Protein AF-A0A7C5IZZ5-F1 (afdb_monomer_lite)

pLDDT: mean 80.81, std 12.7, range [56.53, 96.56]

Secondary structure (DSSP, 8-state):
--HHHHHHHHHHHHHHHGGGGS-TT---HHHHHHHHHHEEEEEEEETTPPTT--EEEEEEEEE-STT--EE-

Sequence (72 aa):
MNLLERLTVLGVVVMMVVPSLTRAQDLPSRVTRRAVRAAVKITVQAEGGSPGRPRSSTGSGSIIDARGYILT

Structure (mmCIF, N/CA/C/O backbone):
data_AF-A0A7C5IZZ5-F1
#
_entry.id   AF-A0A7C5IZZ5-F1
#
loop_
_atom_site.group_PDB
_atom_site.id
_atom_site.ty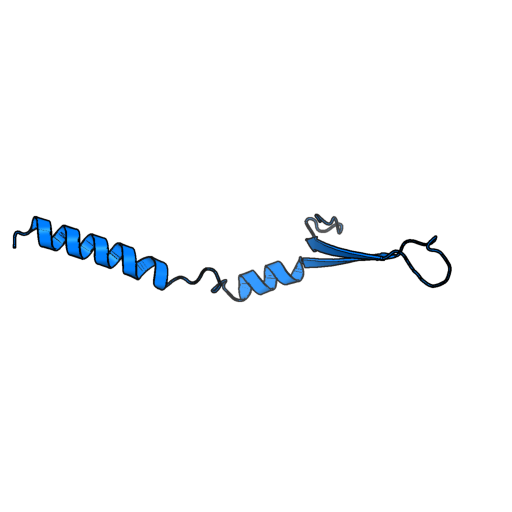pe_symbol
_atom_site.label_atom_id
_atom_site.label_alt_id
_atom_site.label_comp_id
_atom_site.label_asym_id
_atom_site.label_entity_id
_atom_site.label_seq_id
_atom_site.pdbx_PDB_ins_code
_atom_site.Cartn_x
_atom_site.Cartn_y
_atom_site.Cartn_z
_atom_site.occupancy
_atom_site.B_iso_or_equiv
_atom_site.auth_seq_id
_atom_site.auth_comp_id
_atom_site.auth_asym_id
_atom_site.auth_atom_id
_atom_site.pdbx_PDB_model_num
ATOM 1 N N . MET A 1 1 ? -22.087 31.309 40.050 1.00 62.09 1 MET A N 1
ATOM 2 C CA . MET A 1 1 ? -21.862 30.404 38.907 1.00 62.09 1 MET A CA 1
ATOM 3 C C . MET A 1 1 ? -23.167 29.707 38.590 1.00 62.09 1 MET A C 1
ATOM 5 O O . MET A 1 1 ? -23.634 28.913 39.406 1.00 62.09 1 MET A O 1
ATOM 9 N N . ASN A 1 2 ? -23.789 30.066 37.474 1.00 86.56 2 ASN A N 1
ATOM 10 C CA . ASN A 1 2 ? -25.135 29.612 37.121 1.00 86.56 2 ASN A CA 1
ATOM 11 C C . ASN A 1 2 ? -25.089 28.237 36.432 1.00 86.56 2 ASN A C 1
ATOM 13 O O . ASN A 1 2 ? -24.051 27.823 35.919 1.00 86.56 2 ASN A O 1
ATOM 17 N N . LEU A 1 3 ? -26.213 27.511 36.419 1.00 85.62 3 LEU A N 1
ATOM 18 C CA . LEU A 1 3 ? -26.303 26.159 35.838 1.00 85.62 3 LEU A CA 1
ATOM 19 C C . LEU A 1 3 ? -25.817 26.115 34.377 1.00 85.62 3 LEU A C 1
ATOM 21 O O . LEU A 1 3 ? -25.154 25.164 33.971 1.00 85.62 3 LEU A O 1
ATOM 25 N N . LEU A 1 4 ? -26.080 27.186 33.625 1.00 83.19 4 LEU A N 1
ATOM 26 C CA . LEU A 1 4 ? -25.666 27.342 32.233 1.00 83.19 4 LEU A CA 1
ATOM 27 C C . LEU A 1 4 ? -24.136 27.372 32.067 1.00 83.19 4 LEU A C 1
ATOM 29 O O . LEU A 1 4 ? -23.613 26.753 31.149 1.00 83.19 4 LEU A O 1
ATOM 33 N N . GLU A 1 5 ? -23.418 28.023 32.988 1.00 78.38 5 GLU A N 1
ATOM 34 C CA . GLU A 1 5 ? -21.949 28.119 32.966 1.00 78.38 5 GLU A CA 1
ATOM 35 C C . GLU A 1 5 ? -21.287 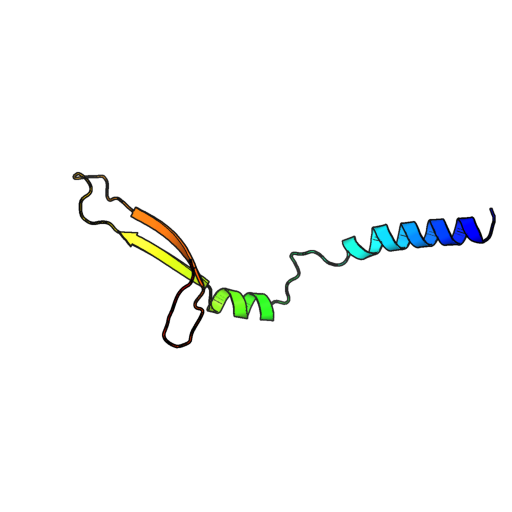26.776 33.289 1.00 78.38 5 GLU A C 1
ATOM 37 O O . GLU A 1 5 ? -20.247 26.427 32.738 1.00 78.38 5 GLU A O 1
ATOM 42 N N . ARG A 1 6 ? -21.906 25.980 34.168 1.00 82.75 6 ARG A N 1
ATOM 43 C CA . ARG A 1 6 ? -21.416 24.631 34.486 1.00 82.75 6 ARG A CA 1
ATOM 44 C C . ARG A 1 6 ? -21.560 23.690 33.290 1.00 82.75 6 ARG A C 1
ATOM 46 O O . ARG A 1 6 ? -20.673 22.876 33.048 1.00 82.75 6 ARG A O 1
ATOM 53 N N . LEU A 1 7 ? -22.655 23.821 32.540 1.00 82.19 7 LEU A N 1
ATOM 54 C CA . LEU A 1 7 ? -22.921 23.012 31.350 1.00 82.19 7 LEU A CA 1
ATOM 55 C C . LEU A 1 7 ? -21.996 23.375 30.184 1.00 82.19 7 LEU A C 1
ATOM 57 O O . LEU A 1 7 ? -21.495 22.474 29.514 1.00 82.19 7 LEU A O 1
ATOM 61 N N . THR A 1 8 ? -21.712 24.662 29.965 1.00 81.06 8 THR A N 1
ATOM 62 C CA . THR A 1 8 ? -20.762 25.086 28.925 1.00 81.06 8 THR A CA 1
ATOM 63 C C . THR A 1 8 ? -19.337 24.650 29.241 1.00 81.06 8 THR A C 1
ATOM 65 O O . THR A 1 8 ? -18.672 24.106 28.363 1.00 81.06 8 THR A O 1
ATOM 68 N N . VAL A 1 9 ? -18.880 24.796 30.488 1.00 82.56 9 VAL A N 1
ATOM 69 C CA . VAL A 1 9 ? -17.547 24.318 30.896 1.00 82.56 9 VAL A CA 1
ATOM 70 C C . VAL A 1 9 ? -17.430 22.801 30.725 1.00 82.56 9 VAL A C 1
ATOM 72 O O . VAL A 1 9 ? -16.445 22.326 30.165 1.00 82.56 9 VAL A O 1
ATOM 75 N N . LEU A 1 10 ? -18.449 22.035 31.125 1.00 85.38 10 LEU A N 1
ATOM 76 C CA . LEU A 1 10 ? -18.459 20.582 30.941 1.00 85.38 10 LEU A CA 1
ATOM 77 C C . LEU A 1 10 ? -18.417 20.193 29.456 1.00 85.38 10 LEU A C 1
ATOM 79 O O . LEU A 1 10 ? -17.641 19.319 29.079 1.00 85.38 10 LEU A O 1
ATOM 83 N N . GLY A 1 11 ? -19.204 20.860 28.607 1.00 78.62 11 GLY A N 1
ATOM 84 C CA . GLY A 1 11 ? -19.215 20.612 27.164 1.00 78.62 11 GLY A CA 1
ATOM 85 C C . GLY A 1 11 ? -17.857 20.868 26.505 1.00 78.62 11 GLY A C 1
ATOM 86 O O . GLY A 1 11 ? -17.401 20.052 25.705 1.00 78.62 11 GLY A O 1
ATOM 87 N N . VAL A 1 12 ? -17.173 21.950 26.895 1.00 81.31 12 VAL A N 1
ATOM 88 C CA . VAL A 1 12 ? -15.823 22.278 26.405 1.00 81.31 12 VAL A CA 1
ATOM 89 C C . VAL A 1 12 ? -14.798 21.238 26.864 1.00 81.31 12 VAL A C 1
ATOM 91 O O . VAL A 1 12 ? -13.994 20.774 26.057 1.00 81.31 12 VAL A O 1
ATOM 94 N N . VAL A 1 13 ? -14.854 20.812 28.130 1.00 78.75 13 VAL A N 1
ATOM 95 C CA . VAL A 1 13 ? -13.955 19.775 28.665 1.00 78.75 13 VAL A CA 1
ATOM 96 C C . VAL A 1 13 ? -14.162 18.440 27.945 1.00 78.75 13 VAL A C 1
ATOM 98 O O . VAL A 1 13 ? -13.189 17.808 27.538 1.00 78.75 13 VAL A O 1
ATOM 101 N N . VAL A 1 14 ? -15.410 18.028 27.711 1.00 77.12 14 VAL A N 1
ATOM 102 C CA . VAL A 1 14 ? -15.715 16.794 26.968 1.00 77.12 14 VAL A CA 1
ATOM 103 C C . VAL A 1 14 ? -15.203 16.884 25.526 1.00 77.12 14 VAL A C 1
ATOM 105 O O . VAL A 1 14 ? -14.559 15.947 25.055 1.00 77.12 14 VAL A O 1
ATOM 108 N N . MET A 1 15 ? -15.394 18.018 24.842 1.00 72.69 15 MET A N 1
ATOM 109 C CA . MET A 1 15 ? -14.873 18.213 23.483 1.00 72.69 15 MET A CA 1
ATOM 110 C C . MET A 1 15 ? -13.343 18.189 23.398 1.00 72.69 15 MET A C 1
ATOM 112 O O . MET A 1 15 ? -12.811 17.746 22.385 1.00 72.69 15 MET A O 1
ATOM 116 N N . MET A 1 16 ? -12.626 18.637 24.432 1.00 70.12 16 MET A N 1
ATOM 117 C CA . MET A 1 16 ? -11.159 18.606 24.441 1.00 70.12 16 MET A CA 1
ATOM 118 C C . MET A 1 16 ? -10.581 17.229 24.794 1.00 70.12 16 MET A C 1
ATOM 120 O O . MET A 1 16 ? -9.517 16.858 24.300 1.00 70.12 16 MET A O 1
ATOM 124 N N . VAL A 1 17 ? -11.268 16.442 25.624 1.00 65.25 17 VAL A N 1
ATOM 125 C CA . VAL A 1 17 ? -10.742 15.153 26.105 1.00 65.25 17 VAL A CA 1
ATOM 126 C C . VAL A 1 17 ? -11.030 14.008 25.129 1.00 65.25 17 VAL A C 1
ATOM 128 O O . VAL A 1 17 ? -10.163 13.164 24.906 1.00 65.25 17 VAL A O 1
ATOM 131 N N . VAL A 1 18 ? -12.202 13.990 24.489 1.00 61.69 18 VAL A N 1
ATOM 132 C CA . VAL A 1 18 ? -12.633 12.884 23.610 1.00 61.69 18 VAL A CA 1
ATOM 133 C C . VAL A 1 18 ? -11.722 12.636 22.387 1.00 61.69 18 VAL A C 1
ATOM 135 O O . VAL A 1 18 ? -11.415 11.471 22.134 1.00 61.69 18 VAL A O 1
ATOM 138 N N . PRO A 1 19 ? -11.209 13.647 21.652 1.00 58.97 19 PRO A N 1
ATOM 139 C CA . PRO A 1 19 ? -10.340 13.399 20.497 1.00 58.97 19 PRO A CA 1
ATOM 140 C C . PRO 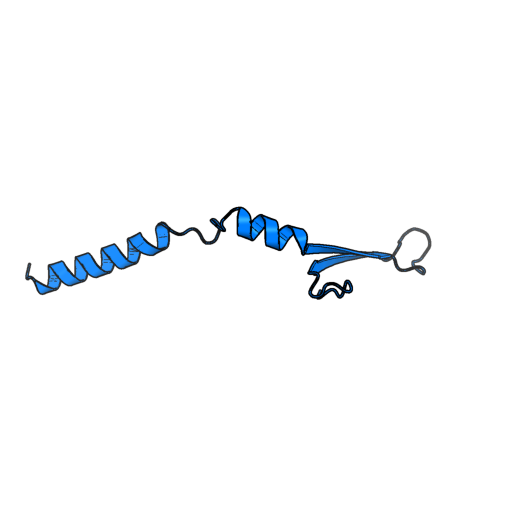A 1 19 ? -8.960 12.846 20.887 1.00 58.97 19 PRO A C 1
ATOM 142 O O . PRO A 1 19 ? -8.292 12.215 20.071 1.00 58.97 19 PRO A O 1
ATOM 145 N N . SER A 1 20 ? -8.537 13.049 22.138 1.00 58.88 20 SER A N 1
ATOM 146 C CA . SER A 1 20 ? -7.230 12.620 22.655 1.00 58.88 20 SER A CA 1
ATOM 147 C C . SER A 1 20 ? -7.132 11.105 22.879 1.00 58.88 20 SER A C 1
ATOM 149 O O . SER A 1 20 ? -6.032 10.568 23.003 1.00 58.88 20 SER A O 1
ATOM 151 N N . LEU A 1 21 ? -8.277 10.418 22.952 1.00 59.12 21 LEU A N 1
ATOM 152 C CA . LEU A 1 21 ? -8.376 8.990 23.274 1.00 59.12 21 LEU A CA 1
ATOM 153 C C . LEU A 1 21 ? -8.364 8.086 22.035 1.00 59.12 21 LEU A C 1
ATOM 155 O O . LEU A 1 21 ? -8.129 6.888 22.156 1.00 59.12 21 LEU A O 1
ATOM 159 N N . THR A 1 22 ? -8.575 8.645 20.843 1.00 56.94 22 THR A N 1
ATOM 160 C CA . THR A 1 22 ? -8.499 7.912 19.577 1.00 56.94 22 THR A CA 1
ATOM 161 C C . THR A 1 22 ? -7.309 8.424 18.782 1.00 56.94 22 THR A C 1
ATOM 163 O O . THR A 1 22 ? -7.418 9.403 18.041 1.00 56.94 22 THR A O 1
ATOM 166 N N . ARG A 1 23 ? -6.141 7.789 18.923 1.00 61.31 23 ARG A N 1
ATOM 167 C CA . ARG A 1 23 ? -5.020 8.108 18.035 1.00 61.31 23 ARG A CA 1
ATOM 168 C C . ARG A 1 23 ? -5.387 7.642 16.631 1.00 61.31 23 ARG A C 1
ATOM 170 O O . ARG A 1 23 ? -5.745 6.485 16.440 1.00 61.31 23 ARG A O 1
ATOM 177 N N . ALA A 1 24 ? -5.205 8.498 15.627 1.00 56.53 24 ALA A N 1
ATOM 178 C CA . ALA A 1 24 ? -5.335 8.120 14.213 1.00 56.53 24 ALA A CA 1
ATOM 179 C C . ALA A 1 24 ? -4.433 6.926 13.813 1.00 56.53 24 ALA A C 1
ATOM 181 O O . ALA A 1 24 ? -4.610 6.332 12.754 1.00 56.53 24 ALA A O 1
ATOM 182 N N . GLN A 1 25 ? -3.463 6.581 14.665 1.00 58.97 25 GLN A N 1
ATOM 183 C CA . GLN A 1 25 ? -2.513 5.490 14.480 1.00 58.97 25 GLN A CA 1
ATOM 184 C C . GLN A 1 25 ? -2.964 4.156 15.095 1.00 58.97 25 GLN A C 1
ATOM 186 O O . GLN A 1 25 ? -2.361 3.129 14.793 1.00 58.97 25 GLN A O 1
ATOM 191 N N . ASP A 1 26 ? -4.040 4.136 15.885 1.00 66.69 26 ASP A N 1
ATOM 192 C CA . ASP A 1 26 ? -4.586 2.909 16.478 1.00 66.69 26 ASP A CA 1
ATOM 193 C C . ASP A 1 26 ? -5.551 2.213 15.510 1.00 66.69 26 ASP A C 1
ATOM 195 O O . ASP A 1 26 ? -6.695 1.882 15.833 1.00 66.69 26 ASP A O 1
ATOM 199 N N . LEU A 1 27 ? -5.091 1.974 14.278 1.00 71.44 27 LEU A N 1
ATOM 200 C CA . LEU A 1 27 ? -5.792 1.056 13.391 1.00 71.44 27 LEU A CA 1
ATOM 201 C C . LEU A 1 27 ? -5.744 -0.342 14.017 1.00 71.44 27 LEU A C 1
ATOM 203 O O . LEU A 1 27 ? -4.661 -0.820 14.375 1.00 71.44 27 LEU A O 1
ATOM 207 N N . PRO A 1 28 ? -6.885 -1.048 14.114 1.00 84.00 28 PRO A N 1
ATOM 208 C CA . PRO A 1 28 ? -6.883 -2.417 14.591 1.00 84.00 28 PRO A CA 1
ATOM 209 C C . PRO A 1 28 ? -5.902 -3.246 13.765 1.00 84.00 28 PRO A C 1
ATOM 211 O O . PRO A 1 28 ? -5.909 -3.186 12.535 1.00 84.00 28 PRO A O 1
ATOM 214 N N . SER A 1 29 ? -5.102 -4.084 14.421 1.00 83.50 29 SER A N 1
ATOM 215 C CA . SER A 1 29 ? -4.078 -4.906 13.759 1.00 83.50 29 SER A CA 1
ATOM 216 C C . SER A 1 29 ? -4.621 -5.750 12.595 1.00 83.50 29 SER A C 1
ATOM 218 O O . SER A 1 29 ? -3.897 -6.048 11.644 1.00 83.50 29 SER A O 1
ATOM 220 N N . ARG A 1 30 ? -5.914 -6.106 12.627 1.00 83.44 30 ARG A N 1
ATOM 221 C CA . ARG A 1 30 ? -6.630 -6.767 11.522 1.00 83.44 30 ARG A CA 1
ATOM 222 C C . ARG A 1 30 ? -6.730 -5.891 10.269 1.00 83.44 30 ARG A C 1
ATOM 224 O O . ARG A 1 30 ? -6.547 -6.408 9.169 1.00 83.44 30 ARG A O 1
ATOM 231 N N . VAL A 1 31 ? -6.999 -4.596 10.428 1.00 83.25 31 VAL A N 1
ATOM 232 C CA . VAL A 1 31 ? -7.075 -3.626 9.325 1.00 83.25 31 VAL A CA 1
ATOM 233 C C . VAL A 1 31 ? -5.692 -3.434 8.717 1.00 83.25 31 VAL A C 1
ATOM 235 O O . VAL A 1 31 ? -5.537 -3.605 7.510 1.00 83.25 31 VAL A O 1
ATOM 238 N N . THR A 1 32 ? -4.670 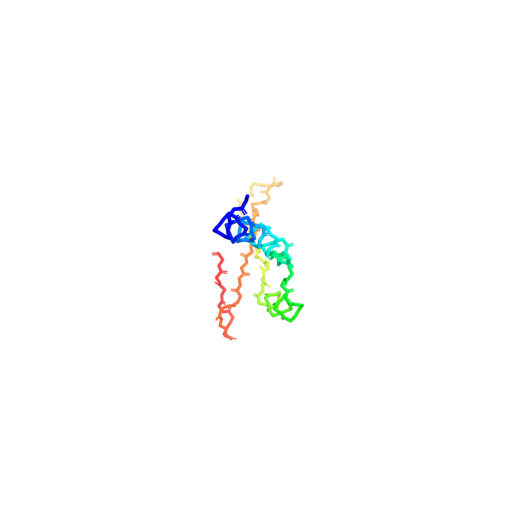-3.222 9.550 1.00 84.69 32 THR A N 1
ATOM 239 C CA . THR A 1 32 ? -3.273 -3.124 9.102 1.00 84.69 32 THR A CA 1
ATOM 240 C C . THR A 1 32 ? -2.843 -4.376 8.342 1.00 84.69 32 THR A C 1
ATOM 242 O O . THR A 1 32 ? -2.318 -4.286 7.237 1.00 84.69 32 THR A O 1
ATOM 245 N N . ARG A 1 33 ? -3.141 -5.571 8.870 1.00 84.50 33 ARG A N 1
ATOM 246 C CA . ARG A 1 33 ? -2.814 -6.846 8.211 1.00 84.50 33 ARG A CA 1
ATOM 247 C C . ARG A 1 33 ? -3.488 -6.992 6.847 1.00 84.50 33 ARG A C 1
ATOM 249 O O . ARG A 1 33 ? -2.875 -7.527 5.927 1.00 84.50 33 ARG A O 1
ATOM 256 N N . ARG A 1 34 ? -4.741 -6.545 6.712 1.00 83.12 34 ARG A N 1
ATOM 257 C CA . ARG A 1 34 ? -5.466 -6.577 5.436 1.00 83.12 34 ARG A CA 1
ATOM 258 C C . ARG A 1 34 ? -4.863 -5.596 4.431 1.00 83.12 34 ARG A C 1
ATOM 260 O O . ARG A 1 34 ? -4.626 -5.995 3.298 1.00 83.12 34 ARG A O 1
ATOM 267 N N . ALA A 1 35 ? -4.581 -4.364 4.851 1.00 84.25 35 ALA A N 1
ATOM 268 C CA . ALA A 1 35 ? -3.999 -3.337 3.991 1.00 84.25 35 ALA A CA 1
ATOM 269 C C . ALA A 1 35 ? -2.595 -3.727 3.499 1.00 84.25 35 ALA A C 1
ATOM 271 O O . ALA A 1 35 ? -2.318 -3.663 2.306 1.00 84.25 35 ALA A O 1
ATOM 272 N N . VAL A 1 36 ? -1.738 -4.234 4.392 1.00 88.31 36 VAL A N 1
ATOM 273 C CA . VAL A 1 36 ? -0.368 -4.654 4.048 1.00 88.31 36 VAL A CA 1
ATOM 274 C C . VAL A 1 36 ? -0.351 -5.803 3.038 1.00 88.31 36 VAL A C 1
ATOM 276 O O . VAL A 1 36 ? 0.525 -5.839 2.185 1.00 88.31 36 VAL A O 1
ATOM 279 N N . ARG A 1 37 ? -1.324 -6.725 3.081 1.00 89.69 37 ARG A N 1
ATOM 280 C CA . ARG A 1 37 ? -1.409 -7.827 2.104 1.00 89.69 37 ARG A CA 1
ATOM 281 C C . ARG A 1 37 ? -1.729 -7.368 0.682 1.00 89.69 37 ARG A C 1
ATOM 283 O O . ARG A 1 37 ? -1.393 -8.084 -0.252 1.00 89.69 37 ARG A O 1
ATOM 290 N N . ALA A 1 38 ? -2.406 -6.231 0.531 1.00 91.31 38 ALA A N 1
ATOM 291 C CA . ALA A 1 38 ? -2.717 -5.663 -0.777 1.00 91.31 38 ALA A CA 1
ATOM 292 C C . ALA A 1 38 ? -1.618 -4.713 -1.280 1.00 91.31 38 ALA A C 1
ATOM 294 O O . ALA A 1 38 ? -1.539 -4.469 -2.481 1.00 91.31 38 ALA A O 1
ATOM 295 N N . ALA A 1 39 ? -0.777 -4.184 -0.387 1.00 94.75 39 ALA A N 1
ATOM 296 C CA . ALA A 1 39 ? 0.290 -3.255 -0.733 1.00 94.75 39 ALA A CA 1
ATOM 297 C C . ALA A 1 39 ? 1.443 -3.948 -1.477 1.00 94.75 39 ALA A C 1
ATOM 299 O O . ALA A 1 39 ? 1.874 -5.042 -1.111 1.00 94.75 39 ALA A O 1
ATOM 300 N N . VAL A 1 40 ? 1.982 -3.281 -2.498 1.00 95.50 40 VAL A N 1
ATOM 301 C CA . VAL A 1 40 ? 3.092 -3.783 -3.320 1.00 95.50 40 VAL A CA 1
ATOM 302 C C . VAL A 1 40 ? 4.164 -2.716 -3.532 1.00 95.50 40 VAL A C 1
ATOM 304 O O . VAL A 1 40 ? 3.873 -1.521 -3.599 1.00 95.50 40 VAL A O 1
ATOM 307 N N . LYS A 1 41 ? 5.418 -3.158 -3.675 1.00 95.69 41 LYS A N 1
ATOM 308 C CA . LYS A 1 41 ? 6.540 -2.317 -4.112 1.00 95.69 41 LYS A CA 1
ATOM 309 C C . LYS A 1 41 ? 6.706 -2.444 -5.622 1.00 95.69 41 LYS A C 1
ATOM 311 O O . LYS A 1 41 ? 6.856 -3.551 -6.132 1.00 95.69 41 LYS A O 1
ATOM 316 N N . ILE A 1 42 ? 6.764 -1.313 -6.314 1.00 94.94 42 ILE A N 1
ATOM 317 C CA . ILE A 1 42 ? 6.995 -1.242 -7.758 1.00 94.94 42 ILE A CA 1
ATOM 318 C C . ILE A 1 42 ? 8.430 -0.787 -7.989 1.00 94.94 42 ILE A C 1
ATOM 320 O O . ILE A 1 42 ? 8.891 0.172 -7.372 1.00 94.94 42 ILE A O 1
ATOM 324 N N . THR A 1 43 ? 9.148 -1.495 -8.857 1.00 93.06 43 THR A N 1
ATOM 325 C CA . THR A 1 43 ? 10.516 -1.149 -9.255 1.00 93.06 43 THR A CA 1
ATOM 326 C C . THR A 1 43 ? 10.578 -1.135 -10.772 1.00 93.06 43 THR A C 1
ATOM 328 O O . THR A 1 43 ? 10.293 -2.144 -11.408 1.00 93.06 43 THR A O 1
ATOM 331 N N . VAL A 1 44 ? 10.947 0.006 -11.343 1.00 90.50 44 VAL A N 1
ATOM 332 C CA . VAL A 1 44 ? 11.159 0.169 -12.780 1.00 90.50 44 VAL A CA 1
ATOM 333 C C . VAL A 1 44 ? 12.657 0.193 -13.027 1.00 90.50 44 VAL A C 1
ATOM 335 O O . VAL A 1 44 ? 13.365 1.033 -12.470 1.00 90.50 44 VAL A O 1
ATOM 338 N N . GLN A 1 45 ? 13.130 -0.729 -13.858 1.00 86.56 45 GLN A N 1
ATOM 339 C CA . GLN A 1 45 ? 14.493 -0.738 -14.375 1.00 86.56 45 GLN A CA 1
ATOM 340 C C . GLN A 1 45 ? 14.410 -0.383 -15.857 1.00 86.56 45 GLN A C 1
ATOM 342 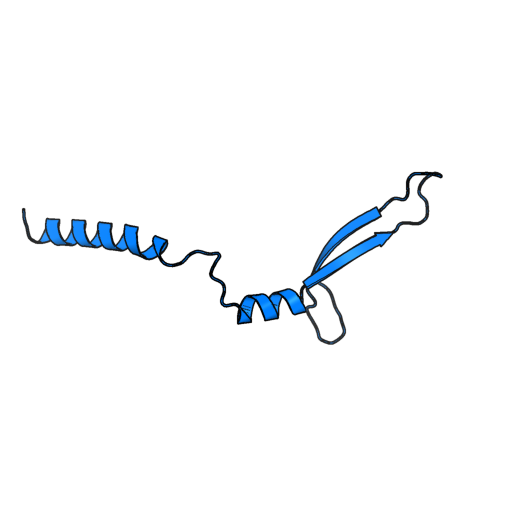O O . GLN A 1 45 ? 13.826 -1.132 -16.633 1.00 86.56 45 GLN A O 1
ATOM 347 N N . ALA A 1 46 ? 14.919 0.788 -16.240 1.00 80.12 46 ALA A N 1
ATOM 348 C CA . ALA A 1 46 ? 14.964 1.189 -17.639 1.00 80.12 46 ALA A CA 1
ATOM 349 C C . ALA A 1 46 ? 16.320 0.805 -18.239 1.00 80.12 46 ALA A C 1
ATOM 351 O O . ALA A 1 46 ? 17.368 1.304 -17.814 1.00 80.12 46 ALA A O 1
ATOM 352 N N . GLU A 1 47 ? 16.288 -0.060 -19.247 1.00 73.75 47 GLU A N 1
ATOM 353 C CA . GLU A 1 47 ? 17.440 -0.313 -20.106 1.00 73.75 47 GLU A CA 1
ATOM 354 C C . GLU A 1 47 ? 17.651 0.908 -21.019 1.00 73.75 47 GLU A C 1
ATOM 356 O O . GLU A 1 47 ? 16.701 1.430 -21.600 1.00 73.75 47 GLU A O 1
ATOM 361 N N . GLY A 1 48 ? 18.885 1.424 -21.090 1.00 65.56 48 GLY A N 1
ATOM 362 C CA . GLY A 1 48 ? 19.222 2.609 -21.899 1.00 65.56 48 GLY A CA 1
ATOM 363 C C . GLY A 1 48 ? 19.832 3.799 -21.145 1.00 65.56 48 GLY A C 1
ATOM 364 O O . GLY A 1 48 ? 19.946 4.888 -21.705 1.00 65.56 48 GLY A O 1
ATOM 365 N N . GLY A 1 49 ? 20.234 3.634 -19.882 1.00 59.69 49 GLY A N 1
ATOM 366 C CA . GLY A 1 49 ? 21.118 4.601 -19.218 1.00 59.69 49 GLY A CA 1
ATOM 367 C C . GLY A 1 49 ? 22.549 4.530 -19.768 1.00 59.69 49 GLY A C 1
ATOM 368 O O . GLY A 1 49 ? 22.999 3.458 -20.167 1.00 59.69 49 GLY A O 1
ATOM 369 N N . SER A 1 50 ? 23.281 5.651 -19.769 1.00 64.81 50 SER A N 1
ATOM 370 C CA . SER A 1 50 ? 24.725 5.645 -20.053 1.00 64.81 50 SER A CA 1
ATOM 371 C C . SER A 1 50 ? 25.452 4.621 -19.165 1.00 64.81 50 SER A C 1
ATOM 373 O O . SER A 1 50 ? 25.021 4.411 -18.021 1.00 64.81 50 SER A O 1
ATOM 375 N N . PRO A 1 51 ? 26.561 4.014 -19.636 1.00 64.50 51 PRO A N 1
ATOM 376 C CA . PRO A 1 51 ? 27.332 3.062 -18.840 1.00 64.50 51 PRO A CA 1
ATOM 377 C C . PRO A 1 51 ? 27.662 3.676 -17.472 1.00 64.50 51 PRO A C 1
ATOM 379 O O . PRO A 1 51 ? 28.271 4.740 -17.399 1.00 64.50 51 PRO A O 1
ATOM 382 N N . GLY A 1 52 ? 27.191 3.046 -16.391 1.00 64.62 52 GLY A N 1
ATOM 383 C CA . GLY A 1 52 ? 27.409 3.508 -15.015 1.00 64.62 52 GLY A CA 1
ATOM 384 C C . GLY A 1 52 ? 26.252 4.264 -14.347 1.00 64.62 52 GLY A C 1
ATOM 385 O O . GLY A 1 52 ? 26.355 4.562 -13.159 1.00 64.62 52 GLY A O 1
ATOM 386 N N . ARG A 1 53 ? 25.133 4.548 -15.035 1.00 64.75 53 ARG A N 1
ATOM 387 C CA . ARG A 1 53 ? 23.942 5.145 -14.392 1.00 64.75 53 ARG A CA 1
ATOM 388 C C . ARG A 1 53 ? 22.631 4.521 -14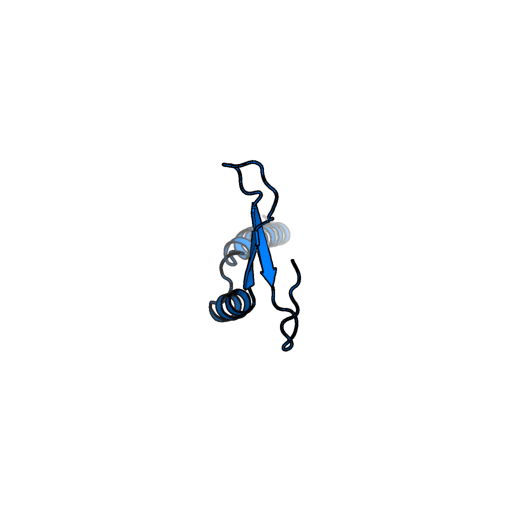.892 1.00 64.75 53 ARG A C 1
ATOM 390 O O . ARG A 1 53 ? 21.959 5.115 -15.740 1.00 64.75 53 ARG A O 1
ATOM 397 N N . PRO A 1 54 ? 22.234 3.343 -14.374 1.00 67.44 54 PRO A N 1
ATOM 398 C CA . PRO A 1 54 ? 20.926 2.774 -14.677 1.00 67.44 54 PRO A CA 1
ATOM 399 C C . PRO A 1 54 ? 19.823 3.727 -14.202 1.00 67.44 54 PRO A C 1
ATOM 401 O O . PRO A 1 54 ? 19.809 4.167 -13.048 1.00 67.44 54 PRO A O 1
ATOM 404 N N . ARG A 1 55 ? 18.894 4.072 -15.099 1.00 74.94 55 ARG A N 1
ATOM 405 C CA . ARG A 1 55 ? 17.690 4.822 -14.733 1.00 74.94 55 ARG A CA 1
ATOM 406 C C . ARG A 1 55 ? 16.753 3.855 -14.022 1.00 74.94 55 ARG A C 1
ATOM 408 O O . ARG A 1 55 ? 16.246 2.916 -14.630 1.00 74.94 55 ARG A O 1
ATOM 415 N N . SER A 1 56 ? 16.553 4.079 -12.731 1.00 86.19 56 SER A N 1
ATOM 416 C CA . SER A 1 56 ? 15.615 3.303 -11.927 1.00 86.19 56 SER A CA 1
ATOM 417 C C . SER A 1 56 ? 14.641 4.222 -11.205 1.00 86.19 56 SER A C 1
ATOM 419 O O . SER A 1 56 ? 14.964 5.367 -10.890 1.00 86.19 56 SER A O 1
ATOM 421 N N . SER A 1 57 ? 13.431 3.718 -10.985 1.00 89.50 57 SER A N 1
ATOM 422 C CA . SER A 1 57 ? 12.402 4.376 -10.184 1.00 89.50 57 SER A CA 1
ATOM 423 C C . SER A 1 57 ? 11.743 3.349 -9.273 1.00 89.50 57 SER A C 1
ATOM 425 O O . SER A 1 57 ? 11.605 2.179 -9.639 1.00 89.50 57 SER A O 1
ATOM 427 N N . THR A 1 58 ? 11.345 3.779 -8.081 1.00 94.12 58 THR A N 1
ATOM 428 C CA . THR A 1 58 ? 10.627 2.945 -7.115 1.00 94.12 58 THR A CA 1
ATOM 429 C C . THR A 1 58 ? 9.368 3.651 -6.646 1.00 94.12 58 THR A C 1
ATOM 431 O O . THR A 1 58 ? 9.413 4.847 -6.369 1.00 94.12 58 THR A O 1
ATOM 434 N N . GLY A 1 59 ? 8.279 2.901 -6.499 1.00 94.56 59 GLY A N 1
ATOM 435 C CA . GLY A 1 59 ? 6.996 3.405 -6.016 1.00 94.56 59 GLY A CA 1
ATOM 436 C C . GLY A 1 59 ? 6.231 2.370 -5.194 1.00 94.56 59 GLY A C 1
ATOM 437 O O . GLY A 1 59 ? 6.689 1.241 -4.990 1.00 94.56 59 GLY A O 1
ATOM 438 N N . SER A 1 60 ? 5.058 2.770 -4.720 1.00 96.31 60 SER A N 1
ATOM 439 C CA . SER A 1 60 ? 4.135 1.938 -3.949 1.00 96.31 60 SER A CA 1
ATOM 440 C C . SER A 1 60 ? 2.796 1.854 -4.661 1.00 96.31 60 SER A C 1
ATOM 442 O O . SER A 1 60 ? 2.287 2.882 -5.089 1.00 96.31 60 SER A O 1
ATOM 444 N N . GLY A 1 61 ? 2.202 0.667 -4.699 1.00 95.62 61 GLY A N 1
ATOM 445 C CA . GLY A 1 61 ? 0.856 0.468 -5.225 1.00 95.62 61 GLY A CA 1
ATOM 446 C C . GLY A 1 61 ? 0.016 -0.447 -4.343 1.00 95.62 61 GLY A C 1
ATOM 447 O O . GLY A 1 61 ? 0.472 -0.944 -3.310 1.00 95.62 61 GLY A O 1
ATOM 448 N N . SER A 1 62 ? -1.214 -0.693 -4.778 1.00 96.44 62 SER A N 1
ATOM 449 C CA . SER A 1 62 ? -2.152 -1.614 -4.139 1.00 96.44 62 SER A CA 1
ATOM 450 C C . SER A 1 62 ? -2.815 -2.513 -5.176 1.00 96.44 62 SER A C 1
ATOM 452 O O . SER A 1 62 ? -3.250 -2.036 -6.222 1.00 96.44 62 SER A O 1
ATOM 454 N N . ILE A 1 63 ? -2.953 -3.801 -4.862 1.00 95.94 63 ILE A N 1
ATOM 455 C CA . ILE A 1 63 ? -3.754 -4.745 -5.649 1.00 95.94 63 ILE A CA 1
ATOM 456 C C . ILE A 1 63 ? -5.231 -4.383 -5.469 1.00 95.94 63 ILE A C 1
ATOM 458 O O . ILE A 1 63 ? -5.714 -4.302 -4.338 1.00 95.94 63 ILE A O 1
ATOM 462 N N . ILE A 1 64 ? -5.937 -4.158 -6.576 1.00 95.06 64 ILE A N 1
ATOM 463 C CA . ILE A 1 64 ? -7.352 -3.749 -6.577 1.00 95.06 64 ILE A CA 1
ATOM 464 C C . ILE A 1 64 ? -8.302 -4.850 -7.060 1.00 95.06 64 ILE A C 1
ATOM 466 O O . ILE A 1 64 ? -9.506 -4.741 -6.854 1.00 95.06 64 ILE A O 1
ATOM 470 N N . ASP A 1 65 ? -7.775 -5.914 -7.672 1.00 95.25 65 ASP A N 1
ATOM 471 C CA . ASP A 1 65 ? -8.569 -7.023 -8.205 1.00 95.25 65 ASP A CA 1
ATOM 472 C C . ASP A 1 65 ? -7.808 -8.361 -8.156 1.00 95.25 65 ASP A C 1
ATOM 474 O O . ASP A 1 65 ? -6.577 -8.397 -8.218 1.00 95.25 65 ASP A O 1
ATOM 478 N N . ALA A 1 66 ? -8.548 -9.474 -8.085 1.00 91.50 66 ALA A N 1
ATOM 479 C CA . ALA A 1 66 ? -7.999 -10.830 -7.990 1.00 91.50 66 ALA A CA 1
ATOM 480 C C . ALA A 1 66 ? -7.197 -11.265 -9.229 1.00 91.50 66 ALA A C 1
ATOM 482 O O . ALA A 1 66 ? -6.378 -12.177 -9.136 1.00 91.50 66 ALA A O 1
ATOM 483 N N . ARG A 1 67 ? -7.385 -10.605 -10.379 1.00 96.06 67 ARG A N 1
ATOM 484 C CA . ARG A 1 67 ? -6.582 -10.835 -11.591 1.00 96.06 67 ARG A CA 1
ATOM 485 C C . ARG A 1 67 ? -5.188 -10.205 -11.512 1.00 96.06 67 ARG A C 1
ATOM 487 O O . ARG A 1 67 ? -4.393 -10.403 -12.425 1.00 96.06 67 ARG A O 1
ATOM 494 N N . GLY A 1 68 ? -4.892 -9.451 -10.450 1.00 94.00 68 GLY A N 1
ATOM 495 C CA . GLY A 1 68 ? -3.585 -8.835 -10.219 1.00 94.00 68 GLY A CA 1
ATOM 496 C C . GLY A 1 68 ? -3.445 -7.404 -10.742 1.00 94.00 68 GLY A C 1
ATOM 497 O O . GLY A 1 68 ? -2.322 -6.942 -10.920 1.00 94.00 68 GLY A O 1
ATOM 498 N N . TYR A 1 69 ? -4.546 -6.684 -10.986 1.00 96.50 69 TYR A N 1
ATOM 499 C CA . TYR A 1 69 ? -4.475 -5.260 -11.333 1.00 96.50 69 TYR A CA 1
ATOM 500 C C . TYR A 1 69 ? -3.981 -4.421 -10.147 1.00 96.50 69 TYR A C 1
ATOM 502 O O . TYR A 1 69 ? -4.404 -4.640 -9.008 1.00 96.50 69 TYR A O 1
ATOM 510 N N . ILE A 1 70 ? -3.109 -3.446 -10.427 1.00 96.56 70 ILE A N 1
ATOM 511 C CA . ILE A 1 70 ? -2.456 -2.586 -9.431 1.00 96.56 70 ILE A CA 1
ATOM 512 C C . ILE A 1 70 ? -2.813 -1.118 -9.698 1.00 96.56 70 ILE A C 1
ATOM 514 O O . ILE A 1 70 ? -2.696 -0.653 -10.830 1.00 96.56 70 ILE A O 1
ATOM 518 N N . LEU A 1 71 ? -3.205 -0.394 -8.647 1.00 95.81 71 LEU A N 1
ATOM 519 C CA . LEU A 1 71 ? -3.313 1.069 -8.625 1.00 95.81 71 LEU A CA 1
ATOM 520 C C . LEU A 1 71 ? -2.058 1.648 -7.958 1.00 95.81 71 LEU A C 1
ATOM 522 O O . LEU A 1 71 ? -1.679 1.176 -6.884 1.00 95.81 71 LEU A O 1
ATOM 526 N N . THR A 1 72 ? -1.414 2.635 -8.581 1.00 93.50 72 THR A N 1
ATOM 527 C CA . THR A 1 72 ? -0.160 3.249 -8.114 1.00 93.50 72 THR A CA 1
ATOM 528 C C . THR A 1 72 ? -0.043 4.701 -8.540 1.00 93.50 72 THR A C 1
ATOM 530 O O . THR A 1 72 ? -0.728 5.081 -9.513 1.00 93.50 72 THR A O 1
#

Radius of gyration: 24.99 Å; chains: 1; bounding box: 54×41×61 Å

Foldseek 3Di:
DDPVVVVVVVVVVCVVVVVVVDDPPPDPVVVVVVFVVFKDKDKDFDDDDDPPDTDIDIDMWGQDDPVRDIDD